Protein AF-A0A0N4YJ37-F1 (afdb_monomer)

Secondary structure (DSSP, 8-state):
--EEE--------------S--------PPEEEE-TTS-EEEEEE-SSSEEEEETT--EEEEEEEEEETTEEEEEEEETTT--EEEEEETTEEEE-TT--HHHHHHHHHHHHHHHT--TTS---------GGG--

Nearest PDB structures (foldseek):
  7qnt-assembly1_AAA  TM=3.491E-01  e=1.125E+00  Staphylococcus epidermidis
  4wac-assembly1_A  TM=3.061E-01  e=1.254E+00  Staphylococcus aureus
  5a9z-assembly1_AP  TM=3.975E-01  e=6.399E+00  Thermus thermophilus HB8
  8sos-assembly1_A  TM=3.634E-01  e=7.532E+00  Homo sapiens

Structure (mmCIF, N/CA/C/O backbone):
data_AF-A0A0N4YJ37-F1
#
_entry.id   AF-A0A0N4YJ37-F1
#
loop_
_atom_site.group_PDB
_atom_site.id
_atom_site.type_symbol
_atom_site.label_atom_id
_atom_site.label_alt_id
_atom_site.label_comp_id
_atom_site.label_asym_id
_atom_site.label_entity_id
_atom_site.label_seq_id
_atom_site.pdbx_PDB_ins_code
_atom_site.Cartn_x
_atom_site.Cartn_y
_atom_site.Cartn_z
_atom_site.occupancy
_atom_site.B_iso_or_equiv
_atom_site.auth_seq_id
_atom_site.auth_comp_id
_atom_site.auth_asym_id
_atom_site.auth_atom_id
_atom_site.pdbx_PDB_model_num
ATOM 1 N N . MET A 1 1 ? -12.367 8.524 1.557 1.00 31.59 1 MET A N 1
ATOM 2 C CA . MET A 1 1 ? -11.392 9.472 2.142 1.00 31.59 1 MET A CA 1
ATOM 3 C C . MET A 1 1 ? -10.406 8.649 2.940 1.00 31.59 1 MET A C 1
ATOM 5 O O . MET A 1 1 ? -10.862 7.952 3.824 1.00 31.59 1 MET A O 1
ATOM 9 N N . VAL A 1 2 ? -9.122 8.642 2.584 1.00 33.47 2 VAL A N 1
ATOM 10 C CA . VAL A 1 2 ? -8.093 7.975 3.391 1.00 33.47 2 VAL A CA 1
ATOM 11 C C . VAL A 1 2 ? -7.144 9.052 3.882 1.00 33.47 2 VAL A C 1
ATOM 13 O O . VAL A 1 2 ? -6.537 9.756 3.074 1.00 33.47 2 VAL A O 1
ATOM 16 N N . LEU A 1 3 ? -7.093 9.242 5.198 1.00 34.84 3 LEU A N 1
ATOM 17 C CA . LEU A 1 3 ? -6.182 10.197 5.817 1.00 34.84 3 LEU A CA 1
ATOM 18 C C . LEU A 1 3 ? -4.859 9.480 6.098 1.00 34.84 3 LEU A C 1
ATOM 20 O O . LEU A 1 3 ? -4.843 8.432 6.742 1.00 34.84 3 LEU A O 1
ATOM 24 N N . ALA A 1 4 ? -3.758 10.053 5.615 1.00 43.16 4 ALA A N 1
ATOM 25 C CA . ALA A 1 4 ? -2.420 9.661 6.029 1.00 43.16 4 ALA A CA 1
ATOM 26 C C . ALA A 1 4 ? -1.855 10.756 6.933 1.00 43.16 4 ALA A C 1
ATOM 28 O O . ALA A 1 4 ? -1.391 11.792 6.453 1.00 43.16 4 ALA A O 1
ATOM 29 N N . GLU A 1 5 ? -1.942 10.559 8.247 1.00 38.53 5 GLU A N 1
ATOM 30 C CA . GLU A 1 5 ? -1.437 11.529 9.215 1.00 38.53 5 GLU A CA 1
ATOM 31 C C . GLU A 1 5 ? 0.016 11.214 9.588 1.00 38.53 5 GLU A C 1
ATOM 33 O O . GLU A 1 5 ? 0.366 10.096 9.969 1.00 38.53 5 GLU A O 1
ATOM 38 N N . VAL A 1 6 ? 0.883 12.222 9.471 1.00 40.25 6 VAL A N 1
ATOM 39 C CA . VAL A 1 6 ? 2.268 12.164 9.950 1.00 40.25 6 VAL A CA 1
ATOM 40 C C . VAL A 1 6 ? 2.300 12.784 11.341 1.00 40.25 6 VAL A C 1
ATOM 42 O O . VAL A 1 6 ? 2.386 14.004 11.480 1.00 40.25 6 VAL A O 1
ATOM 45 N N . THR A 1 7 ? 2.262 11.963 12.388 1.00 36.09 7 THR A N 1
ATOM 46 C CA . THR A 1 7 ? 2.399 12.462 13.760 1.00 36.09 7 THR A CA 1
ATOM 47 C C . THR A 1 7 ? 3.851 12.884 14.017 1.00 36.09 7 THR A C 1
ATOM 49 O O . THR A 1 7 ? 4.723 12.053 14.267 1.00 36.09 7 THR A O 1
ATOM 52 N N . ARG A 1 8 ? 4.144 14.190 13.975 1.00 37.41 8 ARG A N 1
ATOM 53 C CA . ARG A 1 8 ? 5.411 14.737 14.490 1.00 37.41 8 ARG A CA 1
ATOM 54 C C . ARG A 1 8 ? 5.262 15.030 15.980 1.00 37.41 8 ARG A C 1
ATOM 56 O O . ARG A 1 8 ? 4.787 16.098 16.350 1.00 37.41 8 ARG A O 1
ATOM 63 N N . ARG A 1 9 ? 5.701 14.120 16.851 1.00 41.94 9 ARG A N 1
ATOM 64 C CA . ARG A 1 9 ? 5.988 14.486 18.247 1.00 41.94 9 ARG A CA 1
ATOM 65 C C . ARG A 1 9 ? 7.425 14.994 18.327 1.00 41.94 9 ARG A C 1
ATOM 67 O O . ARG A 1 9 ? 8.359 14.237 18.095 1.00 41.94 9 ARG A O 1
ATOM 74 N N . GLY A 1 10 ? 7.580 16.284 18.612 1.00 37.50 10 GLY A N 1
ATOM 75 C CA . GLY A 1 10 ? 8.882 16.922 18.791 1.00 37.50 10 GLY A CA 1
ATOM 76 C C . GLY A 1 10 ? 8.760 18.375 19.239 1.00 37.50 10 GLY A C 1
ATOM 77 O O . GLY A 1 10 ? 9.139 19.276 18.499 1.00 37.50 10 GLY A O 1
ATOM 78 N N . LEU A 1 11 ? 8.210 18.597 20.436 1.00 48.81 11 LEU A N 1
ATOM 79 C CA . LEU A 1 11 ? 8.565 19.763 21.249 1.00 48.81 11 LEU A CA 1
ATOM 80 C C . LEU A 1 11 ? 9.971 19.516 21.806 1.00 48.81 11 LEU A C 1
ATOM 82 O O . LEU A 1 11 ? 10.188 18.449 22.370 1.00 48.81 11 LEU A O 1
ATOM 86 N N . MET A 1 12 ? 10.882 20.480 21.662 1.00 39.59 12 MET A N 1
ATOM 87 C CA . MET A 1 12 ? 11.800 20.936 22.718 1.00 39.59 12 MET A CA 1
ATOM 88 C C . MET A 1 12 ? 12.649 22.106 22.198 1.00 39.59 12 MET A C 1
ATOM 90 O O . MET A 1 12 ? 13.212 22.088 21.106 1.00 39.59 12 MET A O 1
ATOM 94 N N . THR A 1 13 ? 12.649 23.149 23.013 1.00 43.34 13 THR A N 1
ATOM 95 C CA . THR A 1 13 ? 13.328 24.438 22.920 1.00 43.34 13 THR A CA 1
ATOM 96 C C . THR A 1 13 ? 14.833 24.365 23.228 1.00 43.34 13 THR A C 1
ATOM 98 O O . THR A 1 13 ? 15.300 23.419 23.846 1.00 43.34 13 THR A O 1
ATOM 101 N N . SER A 1 14 ? 15.522 25.455 22.859 1.00 37.84 14 SER A N 1
ATOM 102 C CA . SER A 1 14 ? 16.835 25.974 23.302 1.00 37.84 14 SER A CA 1
ATOM 103 C C . SER A 1 14 ? 18.150 25.322 22.832 1.00 37.84 14 SER A C 1
ATOM 105 O O . SER A 1 14 ? 18.561 24.268 23.300 1.00 37.84 14 SER A O 1
ATOM 107 N N . LEU A 1 15 ? 18.829 26.078 21.954 1.00 57.00 15 LEU A N 1
ATOM 108 C CA . LEU A 1 15 ? 20.195 26.624 22.085 1.00 57.00 15 LEU A CA 1
ATOM 109 C C . LEU A 1 15 ? 21.246 25.747 22.793 1.00 57.00 15 LEU A C 1
ATOM 111 O O . LEU A 1 15 ? 21.254 25.749 24.009 1.00 57.00 15 LEU A O 1
ATOM 115 N N . PHE A 1 16 ? 22.161 25.113 22.039 1.00 43.00 16 PHE A N 1
ATOM 116 C CA . PHE A 1 16 ? 23.633 25.063 22.240 1.00 43.00 16 PHE A CA 1
ATOM 117 C C . PHE A 1 16 ? 24.303 24.328 21.044 1.00 43.00 16 PHE A C 1
ATOM 119 O O . PHE A 1 16 ? 23.659 23.472 20.432 1.00 43.00 16 PHE A O 1
ATOM 126 N N . PRO A 1 17 ? 25.564 24.645 20.664 1.00 55.91 17 PRO A N 1
ATOM 127 C CA . PRO A 1 17 ? 26.216 24.092 19.476 1.00 55.91 17 PRO A CA 1
ATOM 128 C C . PRO A 1 17 ? 27.083 22.875 19.834 1.00 55.91 17 PRO A C 1
ATOM 130 O O . PRO A 1 17 ? 28.119 23.021 20.474 1.00 55.91 17 PRO A O 1
ATOM 133 N N . LEU A 1 18 ? 26.694 21.670 19.408 1.00 42.03 18 LEU A N 1
ATOM 134 C CA . LEU A 1 18 ? 27.495 20.456 19.607 1.00 42.03 18 LEU A CA 1
ATOM 135 C C . LEU A 1 18 ? 27.495 19.572 18.346 1.00 42.03 18 LEU A C 1
ATOM 137 O O . LEU A 1 18 ? 26.470 19.021 17.966 1.00 42.03 18 LEU A O 1
ATOM 141 N N . VAL A 1 19 ? 28.687 19.484 17.742 1.00 43.12 19 VAL A N 1
ATOM 142 C CA . VAL A 1 19 ? 29.320 18.355 17.021 1.00 43.12 19 VAL A CA 1
ATOM 143 C C . VAL A 1 19 ? 28.497 17.616 15.938 1.00 43.12 19 VAL A C 1
ATOM 145 O O . VAL A 1 19 ? 27.483 16.989 16.245 1.00 43.12 19 VAL A O 1
ATOM 148 N N . PRO A 1 20 ? 28.957 17.541 14.667 1.00 45.97 20 PRO A N 1
ATOM 149 C CA . PRO A 1 20 ? 28.262 16.796 13.623 1.00 45.97 20 PRO A CA 1
ATOM 150 C C . PRO A 1 20 ? 28.661 15.316 13.690 1.00 45.97 20 PRO A C 1
ATOM 152 O O . PRO A 1 20 ? 29.421 14.825 12.863 1.00 45.97 20 PRO A O 1
ATOM 155 N N . LEU A 1 21 ? 28.171 14.593 14.695 1.00 47.66 21 LEU A N 1
ATOM 156 C CA . LEU A 1 21 ? 28.439 13.159 14.848 1.00 47.66 21 LEU A CA 1
ATOM 157 C C . LEU A 1 21 ? 27.171 12.327 15.001 1.00 47.66 21 LEU A C 1
ATOM 159 O O . LEU A 1 21 ? 27.164 11.352 15.724 1.00 47.66 21 LEU A O 1
ATOM 163 N N . PHE A 1 22 ? 26.112 12.648 14.261 1.00 42.53 22 PHE A N 1
ATOM 164 C CA . PHE A 1 22 ? 25.067 11.670 13.969 1.00 42.53 22 PHE A CA 1
ATOM 165 C C . PHE A 1 22 ? 24.523 11.945 12.571 1.00 42.53 22 PHE A C 1
ATOM 167 O O . PHE A 1 22 ? 23.823 12.934 12.343 1.00 42.53 22 PHE A O 1
ATOM 174 N N . ARG A 1 23 ? 24.817 11.050 11.614 1.00 40.62 23 ARG A N 1
ATOM 175 C CA . ARG A 1 23 ? 23.940 10.870 10.451 1.00 40.62 23 ARG A CA 1
ATOM 176 C C . ARG A 1 23 ? 22.543 10.711 11.039 1.00 40.62 23 ARG A C 1
ATOM 178 O O . ARG A 1 23 ? 22.287 9.722 11.720 1.00 40.62 23 ARG A O 1
ATOM 185 N N . ARG A 1 24 ? 21.666 11.699 10.829 1.00 37.19 24 ARG A N 1
ATOM 186 C CA . ARG A 1 24 ? 20.231 11.557 11.075 1.00 37.19 24 ARG A CA 1
ATOM 187 C C . ARG A 1 24 ? 19.801 10.332 10.282 1.00 37.19 24 ARG A C 1
ATOM 189 O O . ARG A 1 24 ? 19.563 10.436 9.083 1.00 37.19 24 ARG A O 1
ATOM 196 N N . SER A 1 25 ? 19.731 9.177 10.938 1.00 40.16 25 SER A N 1
ATOM 197 C CA . SER A 1 25 ? 18.862 8.111 10.485 1.00 40.16 25 SER A CA 1
ATOM 198 C C . SER A 1 25 ? 17.489 8.755 10.516 1.00 40.16 25 SER A C 1
ATOM 200 O O . SER A 1 25 ? 16.939 9.023 11.586 1.00 40.16 25 SER A O 1
ATOM 202 N N . SER A 1 26 ? 17.010 9.199 9.356 1.00 44.19 26 SER A N 1
ATOM 203 C CA . SER A 1 26 ? 15.634 9.627 9.219 1.00 44.19 26 SER A CA 1
ATOM 204 C C . SER A 1 26 ? 14.826 8.371 9.481 1.00 44.19 26 SER A C 1
ATOM 206 O O . SER A 1 26 ? 14.612 7.594 8.556 1.00 44.19 26 SER A O 1
ATOM 208 N N . ALA A 1 27 ? 14.479 8.120 10.745 1.00 51.94 27 ALA A N 1
ATOM 209 C CA . ALA A 1 27 ? 13.607 7.027 11.120 1.00 51.94 27 ALA A CA 1
ATOM 210 C C . ALA A 1 27 ? 12.381 7.156 10.219 1.00 51.94 27 ALA A C 1
ATOM 212 O O . ALA A 1 27 ? 11.644 8.145 10.312 1.00 51.94 27 ALA A O 1
ATOM 213 N N . LEU A 1 28 ? 12.267 6.243 9.251 1.00 60.94 28 LEU A N 1
ATOM 214 C CA . LEU A 1 28 ? 11.210 6.256 8.255 1.00 60.94 28 LEU A CA 1
ATOM 215 C C . LEU A 1 28 ? 9.921 6.113 9.049 1.00 60.94 28 LEU A C 1
ATOM 217 O O . LEU A 1 28 ? 9.623 5.066 9.615 1.00 60.94 28 LEU A O 1
ATOM 221 N N . THR A 1 29 ? 9.245 7.244 9.237 1.00 75.06 29 THR A N 1
ATOM 222 C CA . THR A 1 29 ? 8.123 7.318 10.160 1.00 75.06 29 THR A CA 1
ATOM 223 C C . THR A 1 29 ? 6.977 6.577 9.504 1.00 75.06 29 THR A C 1
ATOM 225 O O . THR A 1 29 ? 6.569 6.942 8.397 1.00 75.06 29 THR A O 1
ATOM 228 N N . ALA A 1 30 ? 6.495 5.530 10.174 1.00 80.44 30 ALA A N 1
ATOM 229 C CA . ALA A 1 30 ? 5.306 4.815 9.748 1.00 80.44 30 ALA A CA 1
ATOM 230 C C . ALA A 1 30 ? 4.164 5.820 9.550 1.00 80.44 30 ALA A C 1
ATOM 232 O O . ALA A 1 30 ? 3.925 6.681 10.400 1.00 80.44 30 ALA A O 1
ATOM 233 N N . GLN A 1 31 ? 3.499 5.733 8.407 1.00 84.62 31 GLN A N 1
ATOM 234 C CA . GLN A 1 31 ? 2.337 6.540 8.077 1.00 84.62 31 GLN A CA 1
ATOM 235 C C . GLN A 1 31 ? 1.091 5.720 8.380 1.00 84.62 31 GLN A C 1
ATOM 237 O O . GLN A 1 31 ? 0.965 4.579 7.938 1.00 84.62 31 GLN A O 1
ATOM 242 N N . THR A 1 32 ? 0.197 6.303 9.167 1.00 86.19 32 THR A N 1
ATOM 243 C CA . THR A 1 32 ? -1.083 5.696 9.531 1.00 86.19 32 THR A CA 1
ATOM 244 C C . THR A 1 32 ? -2.045 5.796 8.360 1.00 86.19 32 THR A C 1
ATOM 246 O O . THR A 1 32 ? -2.081 6.825 7.695 1.00 86.19 32 THR A O 1
ATOM 249 N N . VAL A 1 33 ? -2.833 4.753 8.120 1.00 84.50 33 VAL A N 1
ATOM 250 C CA . VAL A 1 33 ? -3.877 4.733 7.096 1.00 84.50 33 VAL A CA 1
ATOM 251 C C . VAL A 1 33 ? -5.212 4.507 7.784 1.00 84.50 33 VAL A C 1
ATOM 253 O O . VAL A 1 33 ? -5.448 3.442 8.357 1.00 84.50 33 VAL A O 1
ATOM 256 N N . VAL A 1 34 ? -6.081 5.512 7.721 1.00 83.81 34 VAL A N 1
ATOM 257 C CA . VAL A 1 34 ? -7.457 5.425 8.226 1.00 83.81 34 VAL A CA 1
ATOM 258 C C . VAL A 1 34 ? -8.453 5.457 7.078 1.00 83.81 34 VAL A C 1
ATOM 260 O O . VAL A 1 34 ? -8.174 6.045 6.030 1.00 83.81 34 VAL A O 1
ATOM 263 N N . ASP A 1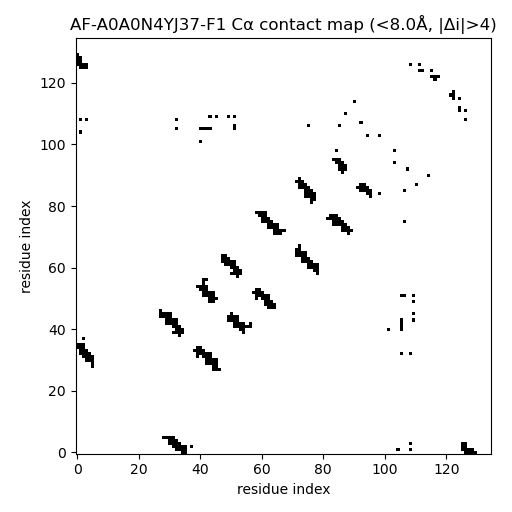 35 ? -9.604 4.825 7.262 1.00 80.62 35 ASP A N 1
ATOM 264 C CA . ASP A 1 35 ? -10.701 4.876 6.303 1.00 80.62 35 ASP A CA 1
ATOM 265 C C . ASP A 1 35 ? -11.475 6.211 6.380 1.00 80.62 35 ASP A C 1
ATOM 267 O O . ASP A 1 35 ? -11.065 7.175 7.032 1.00 80.62 35 ASP A O 1
ATOM 271 N N . TRP A 1 36 ? -12.606 6.296 5.675 1.00 79.25 36 TRP A N 1
ATOM 272 C CA . TRP A 1 36 ? -13.429 7.508 5.658 1.00 79.25 36 TRP A CA 1
ATOM 273 C C . TRP A 1 36 ? -14.248 7.725 6.932 1.00 79.25 36 TRP A C 1
ATOM 275 O O . TRP A 1 36 ? -14.710 8.845 7.141 1.00 79.25 36 TRP A O 1
ATOM 285 N N . ASN A 1 37 ? -14.439 6.687 7.744 1.00 83.12 37 ASN A N 1
ATOM 286 C CA . ASN A 1 37 ? -15.071 6.766 9.056 1.00 83.12 37 ASN A CA 1
ATOM 287 C C . ASN A 1 37 ? -14.057 7.152 10.148 1.00 83.12 37 ASN A C 1
ATOM 289 O O . ASN A 1 37 ? -14.458 7.498 11.256 1.00 83.12 37 ASN A O 1
ATOM 293 N N . GLY A 1 38 ? -12.758 7.137 9.831 1.00 78.19 38 GLY A N 1
ATOM 294 C CA . GLY A 1 38 ? -11.675 7.349 10.789 1.00 78.19 38 GLY A CA 1
ATOM 295 C C . GLY A 1 38 ? -11.169 6.053 11.423 1.00 78.19 38 GLY A C 1
ATOM 296 O O . GLY A 1 38 ? -10.322 6.113 12.314 1.00 78.19 38 GLY A O 1
ATOM 297 N N . ASP A 1 39 ? -11.638 4.895 10.953 1.00 84.69 39 ASP A N 1
ATOM 298 C CA . ASP A 1 39 ? -11.204 3.598 11.452 1.00 84.69 39 ASP A CA 1
ATOM 299 C C . ASP A 1 39 ? -9.792 3.284 10.952 1.00 84.69 39 ASP A C 1
ATOM 301 O O . ASP A 1 39 ? -9.468 3.430 9.769 1.00 84.69 39 ASP A O 1
ATOM 305 N N . LEU A 1 40 ? -8.931 2.836 11.866 1.00 85.62 40 LEU A N 1
ATOM 306 C CA . LEU A 1 40 ? -7.570 2.431 11.539 1.00 85.62 40 LEU A CA 1
ATOM 307 C C . LEU A 1 40 ? -7.583 1.160 10.684 1.00 85.62 40 LEU A C 1
ATOM 309 O O . LEU A 1 40 ? -7.967 0.091 11.155 1.00 85.62 40 LEU A O 1
ATOM 313 N N . ILE A 1 41 ? -7.070 1.266 9.459 1.00 88.06 41 ILE A N 1
ATOM 314 C CA . ILE A 1 41 ? -6.862 0.114 8.578 1.00 88.06 41 ILE A CA 1
ATOM 315 C C . ILE A 1 41 ? -5.489 -0.511 8.853 1.00 88.06 41 ILE A C 1
ATOM 317 O O . ILE A 1 41 ? -5.354 -1.731 8.910 1.00 88.06 41 ILE A O 1
ATOM 321 N N . GLY A 1 42 ? -4.462 0.322 9.028 1.00 90.12 42 GLY A N 1
ATOM 322 C CA . GLY A 1 42 ? -3.098 -0.140 9.262 1.00 90.12 42 GLY A CA 1
ATOM 323 C C . GLY A 1 42 ? -2.066 0.956 9.046 1.00 90.12 42 GLY A C 1
ATOM 324 O O . GLY A 1 42 ? -2.354 2.149 9.184 1.00 90.12 42 GLY A O 1
ATOM 325 N N . TYR A 1 43 ? -0.852 0.547 8.699 1.00 88.62 43 TYR A N 1
ATOM 326 C CA . TYR A 1 43 ? 0.277 1.450 8.518 1.00 88.62 43 TYR A CA 1
ATOM 327 C C . TYR A 1 43 ? 1.070 1.089 7.267 1.00 88.62 43 TYR A C 1
ATOM 329 O O . TYR A 1 43 ? 1.060 -0.050 6.806 1.00 88.62 43 TYR A O 1
ATOM 337 N N . PHE A 1 44 ? 1.828 2.047 6.747 1.00 88.50 44 PHE A N 1
ATOM 338 C CA . PHE A 1 44 ? 2.912 1.744 5.821 1.00 88.50 44 PHE A CA 1
ATOM 339 C C . PHE A 1 44 ? 4.196 2.461 6.220 1.00 88.50 44 PHE A C 1
ATOM 341 O O . PHE A 1 44 ? 4.174 3.590 6.717 1.00 88.50 44 PHE A O 1
ATOM 348 N N . LEU A 1 45 ? 5.332 1.809 5.993 1.00 87.81 45 LEU A N 1
ATOM 349 C CA . LEU A 1 45 ? 6.650 2.388 6.196 1.00 87.81 45 LEU A CA 1
ATOM 350 C C . LEU A 1 45 ? 7.256 2.670 4.820 1.00 87.81 45 LEU A C 1
ATOM 352 O O . LEU A 1 45 ? 7.483 1.728 4.057 1.00 87.81 45 LEU A O 1
ATOM 356 N N . PRO A 1 46 ? 7.500 3.945 4.473 1.00 83.62 46 PRO A N 1
ATOM 357 C CA . PRO A 1 46 ? 8.216 4.267 3.248 1.00 83.62 46 PRO A CA 1
ATOM 358 C C . PRO A 1 46 ? 9.648 3.742 3.333 1.00 83.62 46 PRO A C 1
ATOM 360 O O . PRO A 1 46 ? 10.236 3.787 4.407 1.00 83.62 46 PRO A O 1
ATOM 363 N N . GLY A 1 47 ? 10.209 3.279 2.222 1.00 82.31 47 GLY A N 1
ATOM 364 C CA . GLY A 1 47 ? 11.540 2.676 2.162 1.00 82.31 47 GLY A CA 1
ATOM 365 C C . GLY A 1 47 ? 11.738 1.920 0.852 1.00 82.31 47 GLY A C 1
ATOM 366 O O . GLY A 1 47 ? 10.891 2.003 -0.031 1.00 82.31 47 GLY A O 1
ATOM 367 N N . ASP A 1 48 ? 12.836 1.184 0.734 1.00 83.19 48 ASP A N 1
ATOM 368 C CA . ASP A 1 48 ? 13.003 0.174 -0.309 1.00 83.19 48 ASP A CA 1
ATOM 369 C C . ASP A 1 48 ? 13.386 -1.154 0.368 1.00 83.19 48 ASP A C 1
ATOM 371 O O . ASP A 1 48 ? 14.518 -1.285 0.844 1.00 83.19 48 ASP A O 1
ATOM 375 N N . PRO A 1 49 ? 12.435 -2.093 0.537 1.00 89.25 49 PRO A N 1
ATOM 376 C CA . PRO A 1 49 ? 11.043 -2.033 0.075 1.00 89.25 49 PRO A CA 1
ATOM 377 C C . PRO A 1 49 ? 10.133 -1.130 0.936 1.00 89.25 49 PRO A C 1
ATOM 379 O O . PRO A 1 49 ? 10.401 -0.877 2.112 1.00 89.25 49 PRO A O 1
ATOM 382 N N . PHE A 1 50 ? 9.005 -0.687 0.370 1.00 90.56 50 PHE A N 1
ATOM 383 C CA . PHE A 1 50 ? 7.892 -0.115 1.141 1.00 90.56 50 PHE A CA 1
ATOM 384 C C . PHE A 1 50 ? 7.215 -1.233 1.932 1.00 90.56 50 PHE A C 1
ATOM 386 O O . PHE A 1 50 ? 6.796 -2.223 1.341 1.00 90.56 50 PHE A O 1
ATOM 393 N N . LEU A 1 51 ? 7.053 -1.085 3.244 1.00 92.38 51 LEU A N 1
ATOM 394 C CA . LEU A 1 51 ? 6.433 -2.121 4.078 1.00 92.38 51 LEU A CA 1
ATOM 395 C C . LEU A 1 51 ? 4.984 -1.765 4.400 1.00 92.38 51 LEU A C 1
ATOM 397 O O . LEU A 1 51 ? 4.684 -0.607 4.684 1.00 92.38 51 LEU A O 1
ATOM 401 N N . ILE A 1 52 ? 4.101 -2.760 4.396 1.00 92.94 52 ILE A N 1
ATOM 402 C CA . ILE A 1 52 ? 2.685 -2.633 4.750 1.00 92.94 52 ILE A CA 1
ATOM 403 C C . ILE A 1 52 ? 2.435 -3.421 6.028 1.00 92.94 52 ILE A C 1
ATOM 405 O O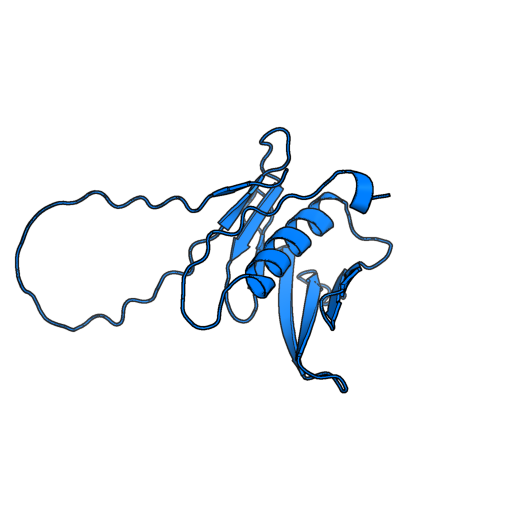 . ILE A 1 52 ? 2.758 -4.606 6.117 1.00 92.9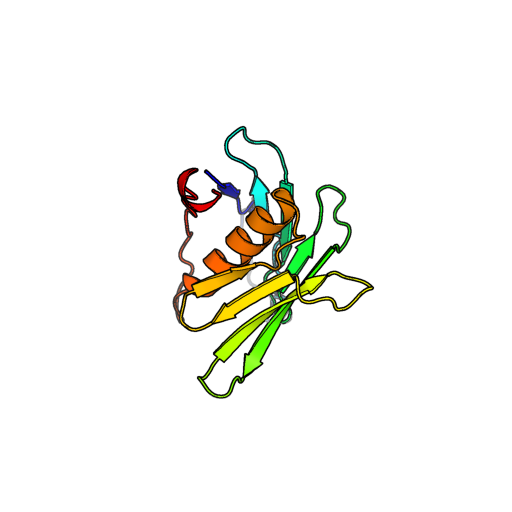4 52 ILE A O 1
ATOM 409 N N . GLN A 1 53 ? 1.831 -2.760 7.007 1.00 93.00 53 GLN A N 1
ATOM 410 C CA . GLN A 1 53 ? 1.491 -3.347 8.291 1.00 93.00 53 GLN A CA 1
ATOM 411 C C . GLN A 1 53 ? -0.011 -3.285 8.549 1.00 93.00 53 GLN A C 1
ATOM 413 O O . GLN A 1 53 ? -0.681 -2.323 8.164 1.00 93.00 53 GLN A O 1
ATOM 418 N N . ASP A 1 54 ? -0.520 -4.294 9.246 1.00 91.19 54 ASP A N 1
ATOM 419 C CA . ASP A 1 54 ? -1.873 -4.276 9.792 1.00 91.19 54 ASP A CA 1
ATOM 420 C C . ASP A 1 54 ? -1.995 -3.324 11.001 1.00 91.19 54 ASP A C 1
ATOM 422 O O . ASP A 1 54 ? -1.046 -2.646 11.412 1.00 91.19 54 ASP A O 1
ATOM 426 N N . ASN A 1 55 ? -3.189 -3.264 11.589 1.00 87.25 55 ASN A N 1
ATOM 427 C CA . ASN A 1 55 ? -3.477 -2.462 12.779 1.00 87.25 55 ASN A CA 1
ATOM 428 C C . ASN A 1 55 ? -2.691 -2.894 14.037 1.00 87.25 55 ASN A C 1
ATOM 430 O O . ASN A 1 55 ? -2.461 -2.067 14.919 1.00 87.25 55 ASN A O 1
ATOM 434 N N . ASN A 1 56 ? -2.223 -4.141 14.096 1.00 90.50 56 ASN A N 1
ATOM 435 C CA . ASN A 1 56 ? -1.402 -4.693 15.172 1.00 90.50 56 ASN A CA 1
ATOM 436 C C . ASN A 1 56 ? 0.102 -4.475 14.937 1.00 90.50 56 ASN A C 1
ATOM 438 O O . ASN A 1 56 ? 0.923 -4.948 15.722 1.00 90.50 56 ASN A O 1
ATOM 442 N N . ARG A 1 57 ? 0.475 -3.742 13.877 1.00 87.50 57 ARG A N 1
ATOM 443 C CA . ARG A 1 57 ? 1.855 -3.554 13.397 1.00 87.50 57 ARG A CA 1
ATOM 444 C C . ARG A 1 57 ? 2.520 -4.836 12.886 1.00 87.50 57 ARG A C 1
ATOM 446 O O . ARG A 1 57 ? 3.736 -4.842 12.681 1.00 87.50 57 ARG A O 1
ATOM 453 N N . GLY A 1 58 ? 1.748 -5.893 12.647 1.00 93.12 58 GLY A N 1
ATOM 454 C CA . GLY A 1 58 ? 2.208 -7.090 11.958 1.00 93.12 58 GLY A CA 1
ATOM 455 C C . GLY A 1 58 ? 2.521 -6.765 10.502 1.00 93.12 58 GLY A C 1
ATOM 456 O O . GLY A 1 58 ? 1.753 -6.068 9.840 1.00 93.12 58 GLY A O 1
ATOM 457 N N . LEU A 1 59 ? 3.667 -7.231 10.001 1.00 93.31 59 LEU A N 1
ATOM 458 C CA . LEU A 1 59 ? 4.016 -7.096 8.589 1.00 93.31 59 LEU A CA 1
ATOM 459 C C . LEU A 1 59 ? 3.108 -8.018 7.769 1.00 93.31 59 LEU A C 1
ATOM 461 O O . LEU A 1 59 ? 3.098 -9.225 7.990 1.00 93.31 59 LEU A O 1
ATOM 465 N N . ILE A 1 60 ? 2.354 -7.444 6.835 1.00 94.62 60 ILE A N 1
ATOM 466 C CA . ILE A 1 60 ? 1.419 -8.198 5.984 1.00 94.62 60 ILE A CA 1
ATOM 467 C C . ILE A 1 60 ? 1.801 -8.157 4.509 1.00 94.62 60 ILE A C 1
ATOM 469 O O . ILE A 1 60 ? 1.281 -8.933 3.710 1.00 94.62 60 ILE A O 1
ATOM 473 N N . GLY A 1 61 ? 2.714 -7.266 4.130 1.00 94.50 61 GLY A N 1
ATOM 474 C CA . GLY A 1 61 ? 3.222 -7.225 2.774 1.00 94.50 61 GLY A CA 1
ATOM 475 C C . GLY A 1 61 ? 4.294 -6.177 2.559 1.00 94.50 61 GLY A C 1
ATOM 476 O O . GLY A 1 61 ? 4.606 -5.362 3.431 1.00 94.50 61 GLY A O 1
ATOM 477 N N . ARG A 1 62 ? 4.840 -6.190 1.351 1.00 94.75 62 ARG A N 1
ATOM 478 C CA . ARG A 1 62 ? 5.901 -5.286 0.916 1.00 94.75 62 ARG A CA 1
ATOM 479 C C . ARG A 1 62 ? 5.699 -4.893 -0.535 1.00 94.75 62 ARG A C 1
ATOM 481 O O . ARG A 1 62 ? 5.278 -5.715 -1.339 1.00 94.75 62 ARG A O 1
ATOM 488 N N . CYS A 1 63 ? 6.020 -3.656 -0.877 1.00 94.12 63 CYS A N 1
ATOM 489 C CA . CYS A 1 63 ? 6.039 -3.170 -2.244 1.00 94.12 63 CYS A CA 1
ATOM 490 C C . CYS A 1 63 ? 7.475 -2.869 -2.656 1.00 94.12 63 CYS A C 1
ATOM 492 O O . CYS A 1 63 ? 8.184 -2.126 -1.977 1.00 94.12 63 CYS A O 1
ATOM 494 N N . VAL A 1 64 ? 7.889 -3.461 -3.767 1.00 93.06 64 VAL A N 1
ATOM 495 C CA . VAL A 1 64 ? 9.251 -3.423 -4.286 1.00 93.06 64 VAL A CA 1
ATOM 496 C C . VAL A 1 64 ? 9.239 -2.680 -5.610 1.00 93.06 64 VAL A C 1
ATOM 498 O O . VAL A 1 64 ? 8.356 -2.901 -6.445 1.00 93.06 64 VAL A O 1
ATOM 501 N N . GLN A 1 65 ? 10.217 -1.802 -5.797 1.00 91.12 65 GLN A N 1
ATOM 502 C CA . GLN A 1 65 ? 10.459 -1.169 -7.081 1.00 91.12 65 GLN A CA 1
ATOM 503 C C . GLN A 1 65 ? 11.196 -2.156 -7.988 1.00 91.12 65 GLN A C 1
ATOM 505 O O . GLN A 1 65 ? 12.205 -2.735 -7.595 1.00 91.12 65 GLN A O 1
ATOM 510 N N . MET A 1 66 ? 10.702 -2.348 -9.203 1.00 87.75 66 MET A N 1
ATOM 511 C CA . MET A 1 66 ? 11.330 -3.206 -10.199 1.00 87.75 66 MET A CA 1
ATOM 512 C C . MET A 1 66 ? 11.547 -2.450 -11.505 1.00 87.75 66 MET A C 1
ATOM 514 O O . MET A 1 66 ? 10.805 -1.524 -11.852 1.00 87.75 66 MET A O 1
ATOM 518 N N . GLU A 1 67 ? 12.567 -2.868 -12.244 1.00 84.56 67 GLU A N 1
ATOM 519 C CA . GLU A 1 67 ? 12.734 -2.498 -13.644 1.00 84.56 67 GLU A CA 1
ATOM 520 C C . GLU A 1 67 ? 11.966 -3.508 -14.500 1.00 84.56 67 GLU A C 1
ATOM 522 O O . GLU A 1 67 ? 12.303 -4.688 -14.546 1.00 84.56 67 GLU A O 1
ATOM 527 N N . GLY A 1 68 ? 10.885 -3.057 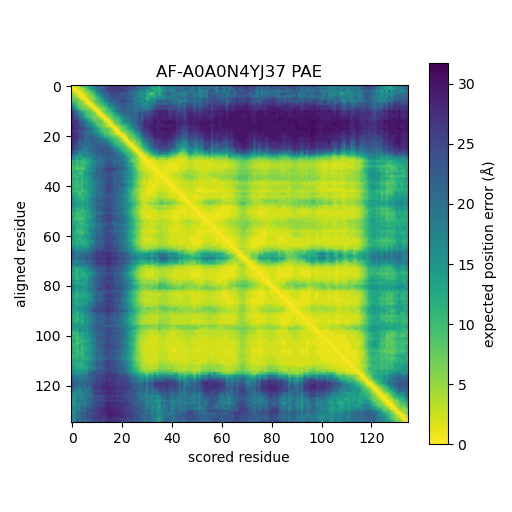-15.134 1.00 70.62 68 GLY A N 1
ATOM 528 C CA . GLY A 1 68 ? 10.181 -3.821 -16.159 1.00 70.62 68 GLY A CA 1
ATOM 529 C C . GLY A 1 68 ? 10.650 -3.432 -17.561 1.00 70.62 68 GLY A C 1
ATOM 530 O O . GLY A 1 68 ? 11.290 -2.397 -17.748 1.00 70.62 68 GLY A O 1
ATOM 531 N N . GLU A 1 69 ? 10.245 -4.207 -18.573 1.00 70.12 69 GLU A N 1
ATOM 532 C CA . GLU A 1 69 ? 10.510 -3.904 -19.997 1.00 70.12 69 GLU A CA 1
ATOM 533 C C . GLU A 1 69 ? 10.081 -2.483 -20.399 1.00 70.12 69 GLU A C 1
ATOM 535 O O . GLU A 1 69 ? 10.660 -1.862 -21.285 1.00 70.12 69 GLU A O 1
ATOM 540 N N . ASN A 1 70 ? 9.070 -1.948 -19.713 1.00 66.88 70 ASN A N 1
ATOM 541 C CA . ASN A 1 70 ? 8.457 -0.654 -19.983 1.00 66.88 70 ASN A CA 1
ATOM 542 C C . ASN A 1 70 ? 8.928 0.467 -19.043 1.00 66.88 70 ASN A C 1
ATOM 544 O O . ASN A 1 70 ? 8.281 1.517 -18.972 1.00 66.88 70 ASN A O 1
ATOM 548 N N . GLY A 1 71 ? 10.012 0.239 -18.300 1.00 78.62 71 GLY A N 1
ATOM 549 C CA . GLY A 1 71 ? 10.529 1.141 -17.278 1.00 78.62 71 GLY A CA 1
ATOM 550 C C . GLY A 1 71 ? 10.149 0.718 -15.861 1.00 78.62 71 GLY A C 1
ATOM 551 O O . GLY A 1 71 ? 9.799 -0.429 -15.591 1.00 78.62 71 GLY A O 1
ATOM 552 N N . CYS A 1 72 ? 10.245 1.663 -14.928 1.00 82.38 72 CYS A N 1
ATOM 553 C CA . CYS A 1 72 ? 10.028 1.389 -13.515 1.00 82.38 72 CYS A CA 1
ATOM 554 C C . CYS A 1 72 ? 8.564 1.024 -13.209 1.00 82.38 72 CYS A C 1
ATOM 556 O O . CYS A 1 72 ? 7.643 1.792 -13.507 1.00 82.38 72 CYS A O 1
ATOM 558 N N . CYS A 1 73 ? 8.368 -0.117 -12.552 1.00 88.56 73 CYS A N 1
ATOM 559 C CA . CYS A 1 73 ? 7.097 -0.540 -11.979 1.00 88.56 73 CYS A CA 1
ATOM 560 C C . CYS A 1 73 ? 7.251 -0.824 -10.479 1.00 88.56 73 CYS A C 1
ATOM 562 O O . CYS A 1 73 ? 8.357 -0.993 -9.970 1.00 88.56 73 CYS A O 1
ATOM 564 N N . TRP A 1 74 ? 6.134 -0.847 -9.758 1.00 91.94 74 TRP A N 1
ATOM 565 C CA . TRP A 1 74 ? 6.096 -1.310 -8.373 1.00 91.94 74 TRP A CA 1
ATOM 566 C C . TRP A 1 74 ? 5.229 -2.553 -8.280 1.00 91.94 74 TRP A C 1
ATOM 568 O O . TRP A 1 74 ? 4.119 -2.576 -8.813 1.00 91.94 74 TRP A O 1
ATOM 578 N N . GLN A 1 75 ? 5.721 -3.568 -7.583 1.00 94.38 75 GLN A N 1
ATOM 579 C CA . GLN A 1 75 ? 4.989 -4.800 -7.305 1.00 94.38 75 GLN A CA 1
ATOM 580 C C . GLN A 1 75 ? 4.831 -4.959 -5.802 1.00 94.38 75 GLN A C 1
ATOM 582 O O . GLN A 1 75 ? 5.791 -4.788 -5.055 1.00 94.38 75 GLN A O 1
ATOM 587 N N . CYS A 1 76 ? 3.619 -5.267 -5.360 1.00 95.19 76 CYS A N 1
ATOM 588 C CA . CYS A 1 76 ? 3.292 -5.482 -3.962 1.00 95.19 76 CYS A CA 1
ATOM 589 C C . CYS A 1 76 ? 2.988 -6.955 -3.717 1.00 95.19 76 CYS A C 1
ATOM 591 O O . CYS A 1 76 ? 2.156 -7.544 -4.407 1.00 95.19 76 CYS A O 1
ATOM 593 N N . PHE A 1 77 ? 3.624 -7.513 -2.696 1.00 96.06 77 PHE A N 1
ATOM 594 C CA . PHE A 1 77 ? 3.565 -8.918 -2.323 1.00 96.06 77 PHE A CA 1
ATOM 595 C C . PHE A 1 77 ? 3.022 -9.080 -0.910 1.00 96.06 77 PHE A C 1
ATOM 597 O O . PHE A 1 77 ? 3.257 -8.226 -0.052 1.00 96.06 77 PHE A O 1
ATOM 604 N N . LEU A 1 78 ? 2.323 -10.187 -0.670 1.00 94.56 78 LEU A N 1
ATOM 605 C CA . LEU A 1 78 ? 1.965 -10.620 0.677 1.00 94.56 78 LEU A CA 1
ATOM 606 C C . LEU A 1 78 ? 3.171 -11.200 1.404 1.00 94.56 78 LEU A C 1
ATOM 608 O O . LEU A 1 78 ? 3.945 -11.976 0.840 1.00 94.56 78 LEU A O 1
ATOM 612 N N . GLU A 1 79 ? 3.263 -10.879 2.687 1.00 92.38 79 GLU A N 1
ATOM 613 C CA . GLU A 1 79 ? 4.279 -11.447 3.561 1.00 92.38 79 GLU A CA 1
ATOM 614 C C . GLU A 1 79 ? 4.072 -12.964 3.717 1.00 92.38 79 GLU A C 1
ATOM 616 O O . GLU A 1 79 ? 2.942 -13.455 3.776 1.00 92.38 79 GLU A O 1
ATOM 621 N N . GLY A 1 80 ? 5.168 -13.725 3.737 1.00 88.38 80 GLY A N 1
ATOM 622 C CA . GLY A 1 80 ? 5.169 -15.177 3.959 1.00 88.38 80 GLY A CA 1
ATOM 623 C C . GLY A 1 80 ? 4.737 -16.052 2.775 1.00 88.38 80 GLY A C 1
ATOM 624 O O . GLY A 1 80 ? 5.026 -17.245 2.784 1.00 88.38 80 GLY A O 1
ATOM 625 N N . SER A 1 81 ? 4.085 -15.493 1.751 1.00 88.56 81 SER A N 1
ATOM 626 C CA . SER A 1 81 ? 3.695 -16.238 0.539 1.00 88.56 81 SER A CA 1
ATOM 627 C C . SER A 1 81 ? 4.345 -15.729 -0.746 1.00 88.56 81 SER A C 1
ATOM 629 O O . SER A 1 81 ? 4.227 -16.397 -1.770 1.00 88.56 81 SER A O 1
ATOM 631 N N . ASP A 1 82 ? 4.972 -14.544 -0.712 1.00 87.38 82 ASP A N 1
ATOM 632 C CA . ASP A 1 82 ? 5.499 -13.825 -1.885 1.00 87.38 82 ASP A CA 1
ATOM 633 C C . ASP A 1 82 ? 4.498 -13.757 -3.056 1.00 87.38 82 ASP A C 1
ATOM 635 O O . ASP A 1 82 ? 4.855 -13.610 -4.226 1.00 87.38 82 ASP A O 1
ATOM 639 N N . ARG A 1 83 ? 3.200 -13.836 -2.746 1.00 94.12 83 ARG A N 1
ATOM 640 C CA . ARG A 1 83 ? 2.132 -13.738 -3.733 1.00 94.12 83 ARG A CA 1
ATOM 641 C C . ARG A 1 83 ? 1.931 -12.280 -4.105 1.00 94.12 83 ARG A C 1
ATOM 643 O O . ARG A 1 83 ? 1.630 -11.459 -3.237 1.00 94.12 83 ARG A O 1
ATOM 650 N N . GLU A 1 84 ? 2.037 -11.967 -5.392 1.00 95.12 84 GLU A N 1
ATOM 651 C CA . GLU A 1 84 ? 1.739 -10.631 -5.903 1.00 95.12 84 GLU A CA 1
ATOM 652 C C . GLU A 1 84 ? 0.250 -10.310 -5.715 1.00 95.12 84 GLU A C 1
ATOM 654 O O . GLU A 1 84 ? -0.631 -11.056 -6.142 1.00 95.12 84 GLU A O 1
ATOM 659 N N . VAL A 1 85 ? -0.034 -9.187 -5.062 1.00 95.50 85 VAL A N 1
ATOM 660 C CA . VAL A 1 85 ? -1.397 -8.702 -4.803 1.00 95.50 85 VAL A CA 1
ATOM 661 C C . VAL A 1 85 ? -1.709 -7.407 -5.527 1.00 95.50 85 VAL A C 1
ATOM 663 O O . VAL A 1 85 ? -2.882 -7.089 -5.730 1.00 95.50 85 VAL A O 1
ATOM 666 N N . ALA A 1 86 ? -0.691 -6.653 -5.932 1.00 94.88 86 ALA A N 1
ATOM 667 C CA . ALA A 1 86 ? -0.897 -5.464 -6.735 1.00 94.88 86 ALA A CA 1
ATOM 668 C C . ALA A 1 86 ? 0.331 -5.103 -7.562 1.00 94.88 86 ALA A C 1
ATOM 670 O O . ALA A 1 86 ? 1.463 -5.359 -7.157 1.00 94.88 86 ALA A O 1
ATOM 671 N N . ARG A 1 87 ? 0.086 -4.411 -8.674 1.00 93.00 87 ARG A N 1
ATOM 6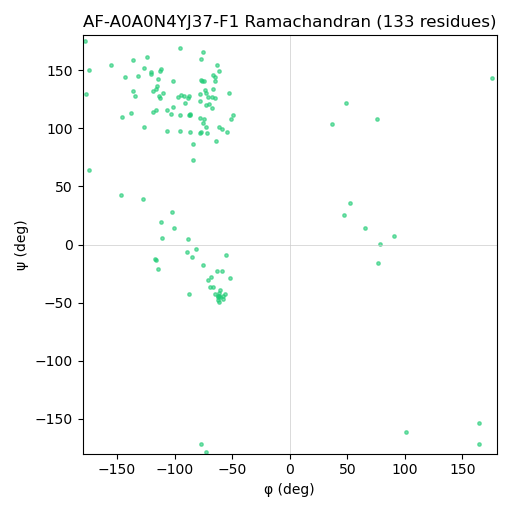72 C CA . ARG A 1 87 ? 1.112 -3.854 -9.551 1.00 93.00 87 ARG A CA 1
ATOM 673 C C . ARG A 1 87 ? 0.766 -2.431 -9.937 1.00 93.00 87 ARG A C 1
ATOM 675 O O . ARG A 1 87 ? -0.322 -2.187 -10.453 1.00 93.00 87 ARG A O 1
ATOM 682 N N . LEU A 1 88 ? 1.695 -1.507 -9.735 1.00 89.50 88 LEU A N 1
ATOM 683 C CA . LEU A 1 88 ? 1.638 -0.157 -10.279 1.00 89.50 88 LEU A CA 1
ATOM 684 C C . LEU A 1 88 ? 2.584 -0.068 -11.475 1.00 89.50 88 LEU A C 1
ATOM 686 O O . LEU A 1 88 ? 3.804 -0.118 -11.326 1.00 89.50 88 LEU A O 1
ATOM 690 N N . GLU A 1 89 ? 2.020 0.103 -12.663 1.00 87.31 89 GLU A N 1
ATOM 691 C CA . GLU A 1 89 ? 2.778 0.249 -13.904 1.00 87.31 89 GLU A CA 1
ATOM 692 C C . GLU A 1 89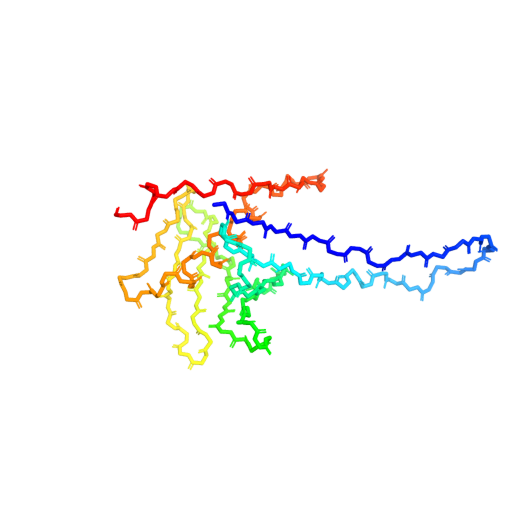 ? 2.178 1.390 -14.728 1.00 87.31 89 GLU A C 1
ATOM 694 O O . GLU A 1 89 ? 0.961 1.466 -14.900 1.00 87.31 89 GLU A O 1
ATOM 699 N N . ARG A 1 90 ? 3.023 2.306 -15.224 1.00 82.75 90 ARG A N 1
ATOM 700 C CA . ARG A 1 90 ? 2.599 3.457 -16.052 1.00 82.75 90 ARG A CA 1
ATOM 701 C C . ARG A 1 90 ? 1.477 4.300 -15.414 1.00 82.75 90 ARG A C 1
ATOM 703 O O . ARG A 1 90 ? 0.591 4.789 -16.103 1.00 82.75 90 ARG A O 1
ATOM 710 N N . GLY A 1 91 ? 1.497 4.446 -14.088 1.00 79.88 91 GLY A N 1
ATOM 711 C CA . GLY A 1 91 ? 0.475 5.187 -13.336 1.00 79.88 91 GLY A CA 1
ATOM 712 C C . GLY A 1 91 ? -0.841 4.432 -13.114 1.00 79.88 91 GLY A C 1
ATOM 713 O O . GLY A 1 91 ? -1.734 4.962 -12.459 1.00 79.88 91 GLY A O 1
ATOM 714 N N . HIS A 1 92 ? -0.958 3.193 -13.596 1.00 84.50 92 HIS A N 1
ATOM 715 C CA . HIS A 1 92 ? -2.119 2.339 -13.378 1.00 84.50 92 HIS A CA 1
ATOM 716 C C .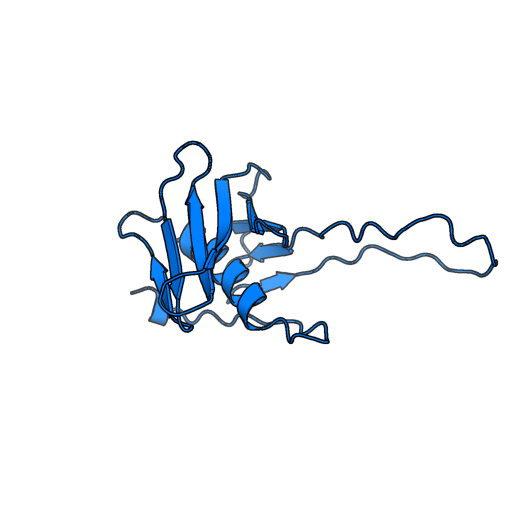 HIS A 1 92 ? -1.828 1.307 -12.290 1.00 84.50 92 HIS A C 1
ATOM 718 O O . HIS A 1 92 ? -0.944 0.465 -12.444 1.00 84.50 92 HIS A O 1
ATOM 724 N N . LEU A 1 93 ? -2.591 1.365 -11.197 1.00 88.88 93 LEU A N 1
ATOM 725 C CA . LEU A 1 93 ? -2.558 0.368 -10.129 1.00 88.88 93 LEU A CA 1
ATOM 726 C C . LEU A 1 93 ? -3.582 -0.732 -10.420 1.00 88.88 93 LEU A C 1
ATOM 728 O O . LEU A 1 93 ? -4.774 -0.458 -10.543 1.00 88.88 93 LEU A O 1
ATOM 732 N N . ARG A 1 94 ? -3.116 -1.975 -10.518 1.00 91.19 94 ARG A N 1
ATOM 733 C CA . ARG A 1 94 ? -3.933 -3.176 -10.709 1.00 91.19 94 ARG A CA 1
ATOM 734 C C . ARG A 1 94 ? -3.823 -4.058 -9.476 1.00 91.19 94 ARG A C 1
ATOM 736 O O . ARG A 1 94 ? -2.738 -4.179 -8.917 1.00 91.19 94 ARG A O 1
ATOM 743 N N . PHE A 1 95 ? -4.923 -4.688 -9.085 1.00 92.69 95 PHE A N 1
ATOM 744 C CA . PHE A 1 95 ? -4.975 -5.626 -7.964 1.00 92.69 95 PHE A CA 1
ATOM 745 C C . PHE A 1 95 ? -5.246 -7.041 -8.462 1.00 92.69 95 PHE A C 1
ATOM 747 O O . PHE A 1 95 ? -5.969 -7.217 -9.444 1.00 92.69 95 PHE A O 1
ATOM 754 N N . ALA A 1 96 ? -4.723 -8.039 -7.754 1.00 92.25 96 ALA A N 1
ATOM 755 C CA . ALA A 1 96 ? -5.195 -9.409 -7.906 1.00 92.25 96 ALA A CA 1
ATOM 756 C C . ALA A 1 96 ? -6.677 -9.514 -7.487 1.00 92.25 96 ALA A C 1
ATOM 758 O O . ALA A 1 96 ? -7.197 -8.696 -6.716 1.00 92.25 96 ALA A O 1
ATOM 759 N N . SER A 1 97 ? -7.382 -10.502 -8.036 1.00 87.00 97 SER A N 1
ATOM 760 C CA . SER A 1 97 ? -8.835 -10.648 -7.880 1.00 87.00 97 SER A CA 1
ATOM 761 C C . SER A 1 97 ? -9.262 -11.001 -6.452 1.00 87.00 97 SER A C 1
ATOM 763 O O . SER A 1 97 ? -10.349 -10.619 -6.029 1.00 87.00 97 SER A O 1
ATOM 765 N N . ASP A 1 98 ? -8.401 -11.664 -5.688 1.00 89.12 98 ASP A N 1
ATOM 766 C CA . ASP A 1 98 ? -8.663 -12.207 -4.353 1.00 89.12 98 ASP A CA 1
ATOM 767 C C . ASP A 1 98 ? -8.074 -11.346 -3.218 1.00 89.12 98 ASP A C 1
ATOM 769 O O . ASP A 1 98 ? -7.725 -11.835 -2.142 1.00 89.12 98 ASP A O 1
ATOM 773 N N . VAL A 1 99 ? -7.940 -10.040 -3.453 1.00 90.56 99 VAL A N 1
ATOM 774 C CA . VAL A 1 99 ? -7.375 -9.095 -2.481 1.00 90.56 99 VAL A CA 1
ATOM 775 C C . VAL A 1 99 ? -8.488 -8.441 -1.673 1.00 90.56 99 VAL A C 1
ATOM 777 O O . VAL A 1 99 ? -9.424 -7.862 -2.235 1.00 90.56 99 VAL A O 1
ATOM 780 N N . SER A 1 100 ? -8.360 -8.485 -0.345 1.00 90.44 100 SER A N 1
ATOM 781 C CA . SER A 1 100 ? -9.319 -7.854 0.560 1.00 90.44 100 SER A CA 1
ATOM 782 C C . SER A 1 100 ? -9.384 -6.342 0.345 1.00 90.44 100 SER A C 1
ATOM 784 O O . SER A 1 100 ? -8.403 -5.682 -0.005 1.00 90.44 100 SER A O 1
ATOM 786 N N . PHE A 1 101 ? -10.556 -5.768 0.594 1.00 86.31 101 PHE A N 1
ATOM 787 C CA . PHE A 1 101 ? -10.780 -4.334 0.442 1.00 86.31 101 PHE A CA 1
ATOM 788 C C . PHE A 1 101 ? -9.809 -3.479 1.277 1.00 86.31 101 PHE A C 1
ATOM 790 O O . PHE A 1 101 ? -9.252 -2.500 0.784 1.00 86.31 101 PHE A O 1
ATOM 797 N N . GLN A 1 102 ? -9.553 -3.883 2.523 1.00 87.69 102 GLN A N 1
ATOM 798 C CA . G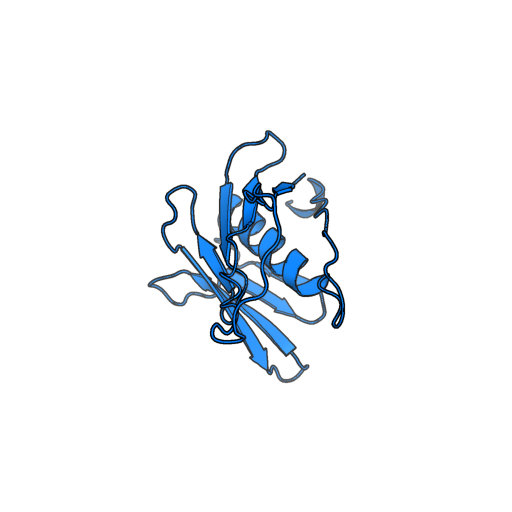LN A 1 102 ? -8.625 -3.195 3.426 1.00 87.69 102 GLN A CA 1
ATOM 799 C C . GLN A 1 102 ? -7.196 -3.173 2.873 1.00 87.69 102 GLN A C 1
ATOM 801 O O . GLN A 1 102 ? -6.554 -2.122 2.860 1.00 87.69 102 GLN A O 1
ATOM 806 N N . LEU A 1 103 ? -6.717 -4.302 2.338 1.00 89.75 103 LEU A N 1
ATOM 807 C CA . LEU A 1 103 ? -5.390 -4.374 1.732 1.00 89.75 103 LEU A CA 1
ATOM 808 C C . LEU A 1 103 ? -5.305 -3.519 0.460 1.00 89.75 103 LEU A C 1
ATOM 810 O O . LEU A 1 103 ? -4.296 -2.846 0.249 1.00 89.75 103 LEU A O 1
ATOM 814 N N . LYS A 1 104 ? -6.380 -3.455 -0.342 1.00 90.62 104 LYS A N 1
ATOM 815 C CA . LYS A 1 104 ? -6.453 -2.537 -1.493 1.00 90.62 104 LYS A CA 1
ATOM 816 C C . LYS A 1 104 ? -6.274 -1.079 -1.068 1.00 90.62 104 LYS A C 1
ATOM 818 O O . LYS A 1 104 ? -5.501 -0.361 -1.698 1.00 90.62 104 LYS A O 1
ATOM 823 N N . LEU A 1 105 ? -6.932 -0.647 0.011 1.00 88.00 105 LEU A N 1
ATOM 824 C CA . LEU A 1 105 ? -6.787 0.717 0.536 1.00 88.00 105 LEU A CA 1
ATOM 825 C C . LEU A 1 105 ? -5.371 1.000 1.055 1.00 88.00 105 LEU A C 1
ATOM 827 O O . LEU A 1 105 ? -4.830 2.066 0.763 1.00 88.00 105 LEU A O 1
ATOM 831 N N . LEU A 1 106 ? -4.757 0.055 1.775 1.00 89.44 106 LEU A N 1
ATOM 832 C CA . LEU A 1 106 ? -3.383 0.192 2.274 1.00 89.44 106 LEU A CA 1
ATOM 833 C C . LEU A 1 106 ? -2.372 0.332 1.135 1.00 89.44 106 LEU A C 1
ATOM 835 O O . LEU A 1 106 ? -1.565 1.263 1.127 1.00 89.44 106 LEU A O 1
ATOM 839 N N . VAL A 1 107 ? -2.444 -0.561 0.149 1.00 91.25 107 VAL A N 1
ATOM 840 C CA . VAL A 1 107 ? -1.578 -0.522 -1.033 1.00 91.25 107 VAL A CA 1
ATOM 841 C C . VAL A 1 107 ? -1.803 0.766 -1.820 1.00 91.25 107 VAL A C 1
ATOM 843 O O . VAL A 1 107 ? -0.839 1.417 -2.213 1.00 91.25 107 VAL A O 1
ATOM 846 N N . LEU A 1 108 ? -3.056 1.177 -2.025 1.00 88.88 108 LEU A N 1
ATOM 847 C CA . LEU A 1 108 ? -3.373 2.417 -2.731 1.00 88.88 108 LEU A CA 1
ATOM 848 C C . LEU A 1 108 ? -2.812 3.644 -1.999 1.00 88.88 108 LEU A C 1
ATOM 850 O O . LEU A 1 108 ? -2.238 4.519 -2.643 1.00 88.88 108 LEU A O 1
ATOM 854 N N . ALA A 1 109 ? -2.909 3.697 -0.669 1.00 85.31 109 ALA A N 1
ATOM 855 C CA . ALA A 1 109 ? -2.309 4.764 0.130 1.00 85.31 109 ALA A CA 1
ATOM 856 C C . ALA A 1 109 ? -0.775 4.793 -0.012 1.00 85.31 109 ALA A C 1
ATOM 858 O O . ALA A 1 109 ? -0.197 5.858 -0.253 1.00 85.31 109 ALA A O 1
ATOM 859 N N . ALA A 1 110 ? -0.123 3.628 0.064 1.00 86.94 110 ALA A N 1
ATOM 860 C CA . ALA A 1 110 ? 1.322 3.505 -0.115 1.00 86.94 110 ALA A CA 1
ATOM 861 C C . ALA A 1 110 ? 1.763 3.940 -1.526 1.00 86.94 110 ALA A C 1
ATOM 863 O O . ALA A 1 110 ? 2.666 4.762 -1.675 1.00 86.94 110 ALA A O 1
ATOM 864 N N . MET A 1 111 ? 1.088 3.458 -2.571 1.00 86.88 111 MET A N 1
ATOM 865 C CA . MET A 1 111 ? 1.411 3.768 -3.968 1.00 86.88 111 MET A CA 1
ATOM 866 C C . MET A 1 111 ? 1.112 5.221 -4.335 1.00 86.88 111 MET A C 1
ATOM 868 O O . MET A 1 111 ? 1.888 5.856 -5.047 1.00 86.88 111 MET A O 1
ATOM 872 N N . ALA A 1 112 ? 0.037 5.799 -3.801 1.00 83.50 112 ALA A N 1
ATOM 873 C CA . ALA A 1 112 ? -0.222 7.222 -3.962 1.00 83.50 112 ALA A CA 1
ATOM 874 C C . ALA A 1 112 ? 0.919 8.054 -3.360 1.00 83.50 112 ALA A C 1
ATOM 876 O O . ALA A 1 112 ? 1.349 9.030 -3.975 1.00 83.50 112 ALA A O 1
ATOM 877 N N . ARG A 1 113 ? 1.479 7.636 -2.210 1.00 78.81 113 ARG A N 1
ATOM 878 C CA . ARG A 1 113 ? 2.656 8.287 -1.619 1.00 78.81 113 ARG A CA 1
ATOM 879 C C . ARG A 1 113 ? 3.867 8.239 -2.540 1.00 78.81 113 ARG A C 1
ATOM 881 O O . ARG A 1 113 ? 4.524 9.270 -2.679 1.00 78.81 113 ARG A O 1
ATOM 888 N N . VAL A 1 114 ? 4.139 7.085 -3.147 1.00 77.50 114 VAL A N 1
ATOM 889 C CA . VAL A 1 114 ? 5.218 6.908 -4.132 1.00 77.50 114 VAL A CA 1
ATOM 890 C C . VAL A 1 114 ? 5.033 7.871 -5.306 1.00 77.50 114 VAL A C 1
ATOM 892 O O . VAL A 1 114 ? 5.963 8.585 -5.671 1.00 77.50 114 VAL A O 1
ATOM 895 N N . MET A 1 115 ? 3.818 7.958 -5.850 1.00 75.69 115 MET A N 1
ATOM 896 C CA . MET A 1 115 ? 3.540 8.741 -7.057 1.00 75.69 115 MET A CA 1
ATOM 897 C C . MET A 1 115 ? 3.595 10.257 -6.862 1.00 75.69 115 MET A C 1
ATOM 899 O O . MET A 1 115 ? 3.927 10.973 -7.802 1.00 75.69 115 MET A O 1
ATOM 903 N N . GLY A 1 116 ? 3.270 10.773 -5.675 1.00 67.75 116 GLY A N 1
ATOM 904 C CA . GLY A 1 116 ? 3.293 12.220 -5.436 1.00 67.75 116 GLY A CA 1
ATOM 905 C C . GLY A 1 116 ? 4.376 12.697 -4.471 1.00 67.75 116 GLY A C 1
ATOM 906 O O . GLY A 1 116 ? 4.256 13.791 -3.921 1.00 67.75 116 GLY A O 1
ATOM 907 N N . GLN A 1 117 ? 5.429 11.910 -4.233 1.00 61.12 117 GLN A N 1
ATOM 908 C CA . GLN A 1 117 ? 6.696 12.496 -3.800 1.00 61.12 117 GLN A CA 1
ATOM 909 C C . GLN A 1 117 ? 7.345 13.168 -5.021 1.00 61.12 117 GLN A C 1
ATOM 911 O O . GLN A 1 117 ? 7.822 12.467 -5.913 1.00 61.12 117 GLN A O 1
ATOM 916 N N . PRO A 1 118 ? 7.392 14.512 -5.119 1.00 46.84 11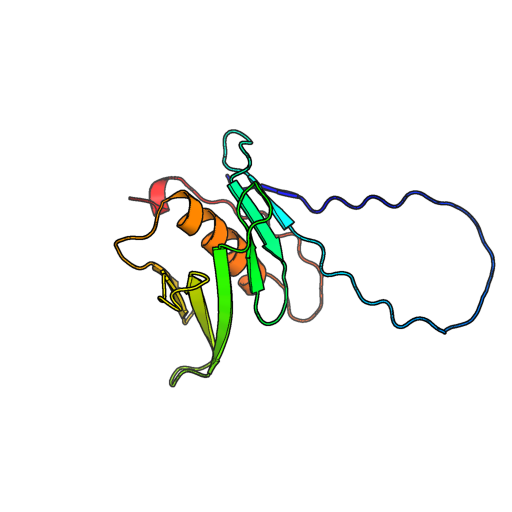8 PRO A N 1
ATOM 917 C CA . PRO A 1 118 ? 8.220 15.133 -6.135 1.00 46.84 118 PRO A CA 1
ATOM 918 C C . PRO A 1 118 ? 9.678 14.834 -5.795 1.00 46.84 118 PRO A C 1
ATOM 920 O O . PRO A 1 118 ? 10.072 14.809 -4.625 1.00 46.84 118 PRO A O 1
ATOM 923 N N . ARG A 1 119 ? 10.497 14.666 -6.834 1.00 48.00 119 ARG A N 1
ATOM 924 C CA . ARG A 1 119 ? 11.920 14.317 -6.724 1.00 48.00 119 ARG A CA 1
ATOM 925 C C . ARG A 1 119 ? 12.748 15.284 -5.847 1.00 48.00 119 ARG A C 1
ATOM 927 O O . ARG A 1 119 ? 13.881 14.956 -5.538 1.00 48.00 119 ARG A O 1
ATOM 934 N N . HIS A 1 120 ? 12.199 16.430 -5.415 1.00 36.50 120 HIS A N 1
ATOM 935 C CA . HIS A 1 120 ? 12.869 17.448 -4.589 1.00 36.50 120 HIS A CA 1
ATOM 936 C C . HIS A 1 120 ? 11.942 18.194 -3.595 1.00 36.50 120 HIS A C 1
ATOM 938 O O . HIS A 1 120 ? 12.046 19.408 -3.440 1.00 36.50 120 HIS A O 1
ATOM 944 N N . GLY A 1 121 ? 11.022 17.528 -2.889 1.00 33.28 121 GLY A N 1
ATOM 945 C CA . GLY A 1 121 ? 10.256 18.239 -1.852 1.00 33.28 121 GLY A CA 1
ATOM 946 C C . GLY A 1 121 ? 9.163 17.426 -1.177 1.00 33.28 121 GLY A C 1
ATOM 947 O O . GLY A 1 121 ? 8.482 16.618 -1.790 1.00 33.28 121 GLY A O 1
ATOM 948 N N . ARG A 1 122 ? 8.961 17.627 0.124 1.00 35.59 122 ARG A N 1
ATOM 949 C CA . ARG A 1 122 ? 7.878 16.967 0.863 1.00 35.59 122 ARG A CA 1
ATOM 950 C C . ARG A 1 122 ? 6.529 17.569 0.459 1.00 35.59 122 ARG A C 1
ATOM 952 O O . ARG A 1 122 ? 6.111 18.556 1.050 1.00 35.59 122 ARG A O 1
ATOM 959 N N . ILE A 1 123 ? 5.829 16.946 -0.487 1.00 35.94 123 ILE A N 1
ATOM 960 C CA . ILE A 1 123 ? 4.393 17.181 -0.684 1.00 35.94 123 ILE A CA 1
ATOM 961 C C . ILE A 1 123 ? 3.620 16.233 0.237 1.00 35.94 123 ILE A C 1
ATOM 963 O O . ILE A 1 123 ? 3.883 15.025 0.282 1.00 35.94 123 ILE A O 1
ATOM 967 N N . LEU A 1 124 ? 2.711 16.812 1.018 1.00 37.31 124 LEU A N 1
ATOM 968 C CA . LEU A 1 124 ? 1.652 16.123 1.744 1.00 37.31 124 LEU A CA 1
ATOM 969 C C . LEU A 1 124 ? 0.584 15.750 0.710 1.00 37.31 124 LEU A C 1
ATOM 971 O O . LEU A 1 124 ? -0.121 16.623 0.213 1.00 37.31 124 LEU A O 1
ATOM 975 N N . LEU A 1 125 ? 0.505 14.478 0.329 1.00 41.34 125 LEU A N 1
ATOM 976 C CA . LEU A 1 125 ? -0.542 14.029 -0.582 1.00 41.34 125 LEU A CA 1
ATOM 977 C C . LEU A 1 125 ? -1.774 13.668 0.226 1.00 41.34 125 LEU A C 1
ATOM 979 O O . LEU A 1 125 ? -1.789 12.682 0.959 1.00 41.34 125 LEU A O 1
ATOM 983 N N . HIS A 1 126 ? -2.811 14.473 0.057 1.00 39.59 126 HIS A N 1
ATOM 984 C CA . HIS A 1 126 ? -4.152 14.139 0.495 1.00 39.59 126 HIS A CA 1
ATOM 985 C C . HIS A 1 126 ? -4.733 13.135 -0.515 1.00 39.59 126 HIS A C 1
ATOM 987 O O . HIS A 1 126 ? -5.186 13.519 -1.594 1.00 39.59 126 HIS A O 1
ATOM 993 N N . VAL A 1 127 ? -4.664 11.834 -0.217 1.00 42.00 127 VAL A N 1
ATOM 994 C CA . VAL A 1 127 ? -5.146 10.782 -1.128 1.00 42.00 127 VAL A CA 1
ATOM 995 C C . VAL A 1 127 ? -6.671 10.698 -1.032 1.00 42.00 127 VAL A C 1
ATOM 997 O O . VAL A 1 127 ? -7.252 10.077 -0.139 1.00 42.00 127 VAL A O 1
ATOM 1000 N N . ARG A 1 128 ? -7.357 11.374 -1.955 1.00 39.53 128 ARG A N 1
ATOM 1001 C CA . ARG A 1 128 ? -8.821 11.382 -2.036 1.00 39.53 128 ARG A CA 1
ATOM 1002 C C . ARG A 1 128 ? -9.301 10.152 -2.810 1.00 39.53 128 ARG A C 1
ATOM 1004 O O . ARG A 1 128 ? -9.504 10.213 -4.013 1.00 39.53 128 ARG A O 1
ATOM 1011 N N . ILE A 1 129 ? -9.482 9.029 -2.118 1.00 42.00 129 ILE A N 1
ATOM 1012 C CA . ILE A 1 129 ? -10.126 7.842 -2.705 1.00 42.00 129 ILE A CA 1
ATOM 1013 C C . ILE A 1 129 ? -11.641 8.092 -2.728 1.00 42.00 129 ILE A C 1
ATOM 1015 O O . ILE A 1 129 ? -12.268 8.156 -1.661 1.00 42.00 129 ILE A O 1
ATOM 1019 N N . GLN A 1 130 ? -12.194 8.307 -3.929 1.00 33.00 130 GLN A N 1
ATOM 1020 C CA . GLN A 1 130 ? -13.637 8.315 -4.195 1.00 33.00 130 GLN A CA 1
ATOM 1021 C C . GLN A 1 130 ? -14.159 6.875 -4.235 1.00 33.00 130 GLN A C 1
ATOM 1023 O O . GLN A 1 130 ? -13.483 5.970 -4.721 1.00 33.00 130 GLN A O 1
ATOM 1028 N N . LYS A 1 131 ? -15.362 6.677 -3.688 1.00 37.12 131 LYS A N 1
ATOM 1029 C CA . LYS A 1 131 ? -16.023 5.373 -3.517 1.00 37.12 131 LYS A CA 1
ATOM 1030 C C . LYS A 1 131 ? -16.225 4.628 -4.850 1.00 37.12 131 LYS A C 1
ATOM 1032 O O . LYS A 1 131 ? -16.267 3.405 -4.851 1.00 37.12 131 LYS A O 1
ATOM 1037 N N . ASP A 1 132 ? -16.243 5.360 -5.961 1.00 35.22 132 ASP A N 1
ATOM 1038 C CA . ASP A 1 132 ? -16.582 4.870 -7.304 1.00 35.22 132 ASP A CA 1
ATOM 1039 C C . ASP A 1 132 ? -15.419 4.160 -8.029 1.00 35.22 132 ASP A C 1
ATOM 1041 O O . ASP A 1 132 ? -15.592 3.650 -9.128 1.00 35.22 132 ASP A O 1
ATOM 1045 N N . ILE A 1 133 ? -14.222 4.114 -7.429 1.00 42.28 133 ILE A N 1
ATOM 1046 C CA . ILE A 1 133 ? -13.040 3.414 -7.984 1.00 42.28 133 ILE A CA 1
ATOM 1047 C C . ILE A 1 133 ? -12.994 1.938 -7.529 1.00 42.28 133 ILE A C 1
ATOM 1049 O O . ILE A 1 133 ? -12.138 1.166 -7.952 1.00 42.28 133 ILE A O 1
ATOM 1053 N N . LEU A 1 134 ? -13.897 1.540 -6.628 1.00 46.41 134 LEU A N 1
ATOM 1054 C CA . LEU A 1 134 ? -13.839 0.273 -5.893 1.00 46.41 134 LEU A CA 1
ATOM 1055 C C . LEU A 1 134 ? -14.936 -0.730 -6.292 1.00 46.41 134 LEU A C 1
ATOM 1057 O O . LEU A 1 134 ? -15.034 -1.780 -5.655 1.00 46.41 134 LEU A O 1
ATOM 1061 N N . THR A 1 135 ? -15.736 -0.410 -7.313 1.00 36.66 135 THR A N 1
ATOM 1062 C CA . THR A 1 135 ? -16.723 -1.307 -7.941 1.00 36.66 135 THR A CA 1
ATOM 1063 C C . THR A 1 135 ? -16.190 -1.900 -9.228 1.00 36.66 135 THR A C 1
ATOM 1065 O O . THR A 1 135 ? -15.717 -1.097 -10.064 1.00 36.66 135 THR A O 1
#

Radius of gyration: 16.81 Å; Cα contacts (8 Å, |Δi|>4): 211; chains: 1; bounding box: 46×43×43 Å

Foldseek 3Di:
DKDWDDDDDDDDDDDDDDDPPDPPPVQQGWTWIADPVRHTLFTWGDDAWIFTAGPVRHTFKTWHWDQDPQGIKIWIATPPPRDTAWIQDPNDIDGDPPDDPSVVRRVQVRVQCVVPPDPPDDDDDPDDDDPVVPD

Solvent-accessible surface area (backbone atoms only — not comparable to full-atom values): 8336 Å² total; per-residue (Å²): 66,39,52,69,56,78,85,80,86,76,90,82,85,82,92,80,93,78,78,100,80,67,84,77,73,72,71,61,65,63,34,41,37,22,43,70,88,64,50,75,60,21,32,35,29,68,62,92,56,25,38,32,26,39,72,85,66,46,75,52,24,38,35,38,82,42,84,46,99,90,41,74,29,36,41,27,25,34,54,97,67,71,44,73,44,33,38,37,46,93,91,44,77,46,67,46,91,89,57,53,71,66,58,52,52,52,51,49,54,51,50,51,52,63,71,51,48,52,100,85,50,93,56,85,73,80,52,74,54,61,80,80,80,77,116

Sequence (135 aa):
MVLAEVTRRGLMTSLFPLVPLFRRSSALTAQTVVDWNGDLIGYFLPGDPFLIQDNNRGLIGRCVQMEGENGCCWQCFLEGSDREVARLERGHLRFASDVSFQLKLLVLAAMARVMGQPRHGRILLHVRIQKDILT

Mean predicted aligned error: 12.42 Å

pLDDT: mean 71.4, std 22.57, range [31.59, 96.06]

Organism: Nippostrongylus brasiliensis (NCBI:txid27835)